Protein AF-A0A3S0L2V4-F1 (afdb_monomer)

Organism: NCBI:txid32062

Structure (mmCIF, N/CA/C/O backbone):
data_AF-A0A3S0L2V4-F1
#
_entry.id   AF-A0A3S0L2V4-F1
#
loop_
_atom_site.group_PDB
_atom_site.id
_atom_site.type_symbol
_atom_site.label_atom_id
_atom_site.label_alt_id
_atom_site.label_comp_id
_atom_site.label_asym_id
_atom_site.label_entity_id
_atom_site.label_seq_id
_atom_site.pdbx_PDB_ins_code
_atom_site.Cartn_x
_atom_site.Cartn_y
_atom_site.Cartn_z
_atom_site.occupancy
_atom_site.B_iso_or_equiv
_atom_site.auth_seq_id
_atom_site.auth_comp_id
_atom_site.auth_asym_id
_atom_site.auth_atom_id
_atom_site.pdbx_PDB_model_num
ATOM 1 N N . TYR A 1 1 ? 15.342 -11.847 12.005 1.00 44.38 1 TYR A N 1
ATOM 2 C CA . TYR A 1 1 ? 15.400 -11.769 10.532 1.00 44.38 1 TYR A CA 1
ATOM 3 C C . TYR A 1 1 ? 14.961 -10.367 10.141 1.00 44.38 1 TYR A C 1
ATOM 5 O O . TYR A 1 1 ? 13.773 -10.105 10.002 1.00 44.38 1 TYR A O 1
ATOM 13 N N . GLU A 1 2 ? 15.898 -9.422 10.095 1.00 45.19 2 GLU A N 1
ATOM 14 C CA . GLU A 1 2 ? 15.579 -8.022 9.795 1.00 45.19 2 GLU A CA 1
ATOM 15 C C . GLU A 1 2 ? 15.484 -7.833 8.282 1.00 45.19 2 GLU A C 1
ATOM 17 O O . GLU A 1 2 ? 16.426 -7.420 7.613 1.00 45.19 2 GLU A O 1
ATOM 22 N N . LEU A 1 3 ? 14.311 -8.169 7.738 1.00 44.75 3 LEU A N 1
ATOM 23 C CA . LEU A 1 3 ? 13.947 -7.961 6.330 1.00 44.75 3 LEU A CA 1
ATOM 24 C C . LEU A 1 3 ? 14.219 -6.524 5.849 1.00 44.75 3 LEU A C 1
ATOM 26 O O . LEU A 1 3 ? 14.513 -6.315 4.677 1.00 44.75 3 LEU A O 1
ATOM 30 N N . ASN A 1 4 ? 14.170 -5.562 6.769 1.00 44.50 4 ASN A N 1
ATOM 31 C CA . ASN A 1 4 ? 14.377 -4.136 6.536 1.00 44.50 4 ASN A CA 1
ATOM 32 C C . ASN A 1 4 ? 15.799 -3.814 6.041 1.00 44.50 4 ASN A C 1
ATOM 34 O O . ASN A 1 4 ? 15.969 -2.915 5.224 1.00 44.50 4 ASN A O 1
ATOM 38 N N . LEU A 1 5 ? 16.817 -4.558 6.495 1.00 48.12 5 LEU A N 1
ATOM 39 C CA . LEU A 1 5 ? 18.218 -4.329 6.109 1.00 48.12 5 LEU A CA 1
ATOM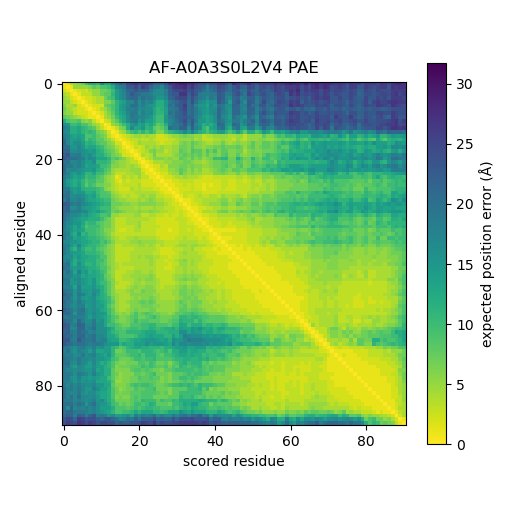 40 C C . LEU A 1 5 ? 18.498 -4.725 4.657 1.00 48.12 5 LEU A C 1
ATOM 42 O O . LEU A 1 5 ? 19.380 -4.165 4.017 1.00 48.12 5 LEU A O 1
ATOM 46 N N . ARG A 1 6 ? 17.715 -5.667 4.125 1.00 53.84 6 ARG A N 1
ATOM 47 C CA . ARG A 1 6 ? 17.845 -6.156 2.749 1.00 53.84 6 ARG A CA 1
ATOM 48 C C . ARG A 1 6 ? 16.989 -5.382 1.754 1.00 53.84 6 ARG A C 1
ATOM 50 O O . ARG A 1 6 ? 17.030 -5.674 0.568 1.00 53.84 6 ARG A O 1
ATOM 57 N N . TRP A 1 7 ? 16.215 -4.391 2.199 1.00 48.47 7 TRP A N 1
ATOM 58 C CA . TRP A 1 7 ? 15.371 -3.578 1.319 1.00 48.47 7 TRP A CA 1
ATOM 59 C C . TRP A 1 7 ? 16.092 -3.022 0.083 1.00 48.47 7 TRP A C 1
ATOM 61 O O . TRP A 1 7 ? 15.503 -3.118 -0.989 1.00 48.47 7 TRP A O 1
ATOM 71 N N . PRO A 1 8 ? 17.342 -2.524 0.153 1.00 51.03 8 PRO A N 1
ATOM 72 C CA . PRO A 1 8 ? 18.066 -2.060 -1.034 1.00 51.03 8 PRO A CA 1
ATOM 73 C C . PRO A 1 8 ? 18.300 -3.154 -2.089 1.00 51.03 8 PRO A C 1
ATOM 75 O O . PRO A 1 8 ? 18.271 -2.861 -3.280 1.00 51.03 8 PRO A 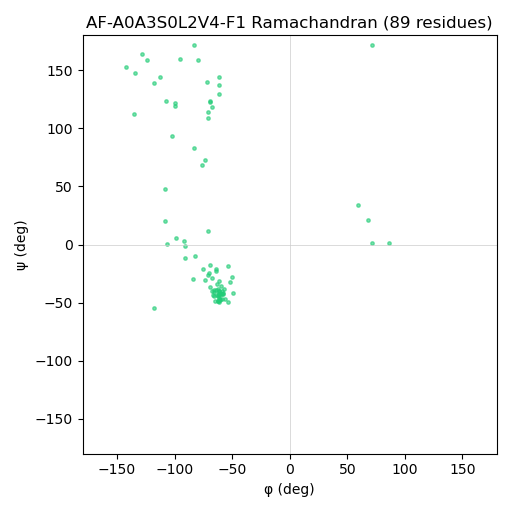O 1
ATOM 78 N N . GLU A 1 9 ? 18.459 -4.416 -1.672 1.00 55.06 9 GLU A N 1
ATOM 79 C CA . GLU A 1 9 ? 18.591 -5.580 -2.570 1.00 55.06 9 GLU A CA 1
ATOM 80 C C . GLU A 1 9 ? 17.283 -5.892 -3.317 1.00 55.06 9 GLU A C 1
ATOM 82 O O . GLU A 1 9 ? 17.290 -6.586 -4.331 1.00 55.06 9 GLU A O 1
ATOM 87 N N . PHE A 1 10 ? 16.158 -5.369 -2.823 1.00 53.72 10 PHE A N 1
ATOM 88 C CA . PHE A 1 10 ? 14.820 -5.521 -3.391 1.00 53.72 10 PHE A CA 1
ATOM 89 C C . PHE A 1 10 ? 14.288 -4.222 -4.028 1.00 53.72 10 PHE A C 1
ATOM 91 O O . PHE A 1 10 ? 13.077 -4.098 -4.189 1.00 53.72 10 PHE A O 1
ATOM 98 N N . GLU A 1 11 ? 15.163 -3.265 -4.377 1.00 58.62 11 GLU A N 1
ATOM 99 C CA . GLU A 1 11 ? 14.812 -1.924 -4.908 1.00 58.62 11 GLU A CA 1
ATOM 100 C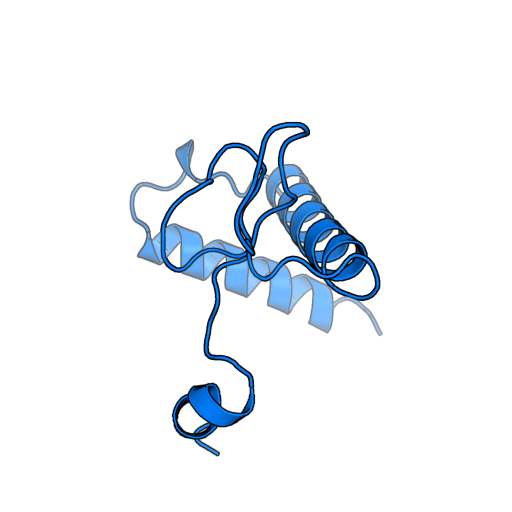 C . GLU A 1 11 ? 14.117 -0.980 -3.893 1.00 58.62 11 GLU A C 1
ATOM 102 O O . GLU A 1 11 ? 13.488 0.017 -4.256 1.00 58.62 11 GLU A O 1
ATOM 107 N N . GLY A 1 12 ? 14.278 -1.246 -2.595 1.00 48.12 12 GLY A N 1
ATOM 108 C CA . GLY A 1 12 ? 13.722 -0.453 -1.499 1.00 48.12 12 GLY A CA 1
ATOM 109 C C . GLY A 1 12 ? 12.199 -0.591 -1.354 1.00 48.12 12 GLY A C 1
ATOM 110 O O . GLY A 1 12 ? 11.527 -1.185 -2.195 1.00 48.12 12 GLY A O 1
ATOM 111 N N . PRO A 1 13 ? 11.597 -0.041 -0.286 1.00 51.66 13 PRO A N 1
ATOM 112 C CA . PRO A 1 13 ? 10.147 0.040 -0.149 1.00 51.66 13 PRO A CA 1
ATOM 113 C C . PRO A 1 13 ? 9.620 1.124 -1.100 1.00 51.66 13 PRO A C 1
ATOM 115 O O . PRO A 1 13 ? 9.263 2.222 -0.676 1.00 51.66 13 PRO A O 1
ATOM 118 N N . THR A 1 14 ? 9.601 0.865 -2.404 1.00 63.66 14 THR A N 1
ATOM 119 C CA . THR A 1 14 ? 8.972 1.794 -3.339 1.00 63.66 14 THR A CA 1
ATOM 120 C C . THR A 1 14 ? 7.466 1.719 -3.128 1.00 63.66 14 THR A C 1
ATOM 122 O O . THR A 1 14 ? 6.834 0.676 -3.312 1.00 63.66 14 THR A O 1
ATOM 125 N N . ILE A 1 15 ? 6.878 2.818 -2.658 1.00 72.62 15 ILE A N 1
ATOM 126 C CA . ILE A 1 15 ? 5.452 2.853 -2.346 1.00 72.62 15 ILE A CA 1
ATOM 127 C C . ILE A 1 15 ? 4.697 2.722 -3.668 1.00 72.62 15 ILE A C 1
ATOM 129 O O . ILE A 1 15 ? 4.844 3.556 -4.562 1.00 72.62 15 ILE A O 1
ATOM 133 N N . ILE A 1 16 ? 3.902 1.659 -3.813 1.00 76.25 16 ILE A N 1
ATOM 134 C CA . ILE A 1 16 ? 3.075 1.475 -5.007 1.00 76.25 16 ILE A CA 1
ATOM 135 C C . ILE A 1 16 ? 1.948 2.504 -4.955 1.00 76.25 16 ILE A C 1
ATOM 137 O O . ILE A 1 16 ? 1.035 2.415 -4.135 1.00 76.25 16 ILE A O 1
ATOM 141 N N . GLY A 1 17 ? 2.047 3.493 -5.833 1.00 73.25 17 GLY A N 1
ATOM 142 C CA . GLY A 1 17 ? 1.084 4.561 -6.009 1.00 73.25 17 GLY A CA 1
ATOM 143 C C . GLY A 1 17 ? 0.087 4.273 -7.129 1.00 73.25 17 GLY A C 1
ATOM 144 O O . GLY A 1 17 ? 0.307 3.479 -8.047 1.00 73.25 17 GLY A O 1
ATOM 145 N N . ASP A 1 18 ? -1.033 4.980 -7.065 1.00 72.56 18 ASP A N 1
ATOM 146 C CA . ASP A 1 18 ? -1.944 5.152 -8.193 1.00 72.56 18 ASP A CA 1
ATOM 147 C C . ASP A 1 18 ? -1.468 6.303 -9.119 1.00 72.56 18 ASP A C 1
ATOM 149 O O . ASP A 1 18 ? -0.560 7.056 -8.778 1.00 72.56 18 ASP A O 1
ATOM 153 N N . LYS A 1 19 ? -2.094 6.480 -10.292 1.00 68.44 19 LYS A N 1
ATOM 154 C CA . LYS A 1 19 ? -1.917 7.619 -11.208 1.00 68.44 19 LYS A CA 1
ATOM 155 C C . LYS A 1 19 ? -2.125 8.991 -10.540 1.00 68.44 19 LYS A C 1
ATOM 157 O O . LYS A 1 19 ? -1.701 9.998 -11.115 1.00 68.44 19 LYS A O 1
ATOM 162 N N . GLY A 1 20 ? -2.790 9.054 -9.382 1.00 70.25 20 GLY A N 1
ATOM 163 C CA . GLY A 1 20 ? -2.871 10.253 -8.540 1.00 70.25 20 GLY A CA 1
ATOM 164 C C . GLY A 1 20 ? -1.600 10.565 -7.735 1.00 70.25 20 GLY A C 1
ATOM 165 O O . GLY A 1 20 ? -1.385 11.717 -7.377 1.00 70.25 20 GLY A O 1
ATOM 166 N N . TYR A 1 21 ? -0.726 9.581 -7.507 1.00 69.25 21 TYR A N 1
ATOM 167 C CA . TYR A 1 21 ? 0.477 9.683 -6.669 1.00 69.25 21 TYR A CA 1
ATOM 168 C C . TYR A 1 21 ? 1.762 9.683 -7.512 1.00 69.25 21 TYR A C 1
ATOM 170 O O . TYR A 1 21 ? 2.710 8.951 -7.238 1.00 69.25 21 TYR A O 1
ATOM 178 N N . CYS A 1 22 ? 1.790 10.499 -8.571 1.00 72.44 22 CYS A N 1
ATOM 179 C CA . CYS A 1 22 ? 2.962 10.659 -9.437 1.00 72.44 22 CYS A CA 1
ATOM 180 C C . CYS A 1 22 ? 4.051 11.524 -8.771 1.00 72.44 22 CYS A C 1
ATOM 182 O O . CYS A 1 22 ? 4.283 12.654 -9.199 1.00 72.44 22 CYS A O 1
ATOM 184 N N . CYS A 1 23 ? 4.698 11.026 -7.717 1.00 68.94 23 CYS A N 1
ATOM 185 C CA . CYS A 1 23 ? 5.755 11.729 -6.985 1.00 68.94 23 CYS A CA 1
ATOM 186 C C . CYS A 1 23 ? 7.028 10.880 -6.828 1.00 68.94 23 CYS A C 1
ATOM 188 O O . CYS A 1 23 ? 7.031 9.671 -7.057 1.00 68.94 23 CYS A O 1
ATOM 190 N N . LEU A 1 24 ? 8.139 11.539 -6.482 1.00 68.44 24 LEU A N 1
ATOM 191 C CA . LEU A 1 24 ? 9.426 10.877 -6.254 1.00 68.44 24 LEU A CA 1
ATOM 192 C C . LEU A 1 24 ? 9.320 9.869 -5.099 1.00 68.44 24 LEU A C 1
ATOM 194 O O . LEU A 1 24 ? 8.703 10.158 -4.075 1.00 68.44 24 LEU A O 1
ATOM 198 N N . GLY A 1 25 ? 9.926 8.691 -5.273 1.00 72.38 25 GLY A N 1
ATOM 199 C CA . GLY A 1 25 ? 9.883 7.593 -4.295 1.00 72.38 25 GLY A CA 1
ATOM 200 C C . GLY A 1 25 ? 8.672 6.656 -4.416 1.00 72.38 25 GLY A C 1
ATOM 201 O O . GLY A 1 25 ? 8.558 5.714 -3.633 1.00 72.38 25 GLY A O 1
ATOM 202 N N . TYR A 1 26 ? 7.789 6.882 -5.396 1.00 76.44 26 TYR A N 1
ATOM 203 C CA . TYR A 1 26 ? 6.626 6.035 -5.669 1.00 76.44 26 TYR A CA 1
ATOM 204 C C . TYR A 1 26 ? 6.765 5.307 -7.004 1.00 76.44 26 TYR A C 1
ATOM 206 O O . TYR A 1 26 ? 7.243 5.880 -7.982 1.00 76.44 26 TYR A O 1
ATOM 214 N N . VAL A 1 27 ? 6.264 4.070 -7.056 1.00 84.25 27 VAL A N 1
ATOM 215 C CA . VAL A 1 27 ? 6.075 3.318 -8.304 1.00 84.25 27 VAL A CA 1
ATOM 216 C C . VAL A 1 27 ? 4.621 3.407 -8.718 1.00 84.25 27 VAL A C 1
ATOM 218 O O . VAL A 1 27 ? 3.739 2.945 -7.999 1.00 84.25 27 VAL A O 1
ATOM 221 N N . TYR A 1 28 ? 4.357 3.977 -9.886 1.00 84.50 28 TYR A N 1
ATOM 222 C CA . TYR A 1 28 ? 2.993 4.218 -10.354 1.00 84.50 28 TYR A CA 1
ATOM 223 C C . TYR A 1 28 ? 2.864 3.991 -11.862 1.00 84.50 28 TYR A C 1
ATOM 225 O O . TYR A 1 28 ? 3.842 4.169 -12.596 1.00 84.50 28 TYR A O 1
ATOM 233 N N . PRO A 1 29 ? 1.664 3.627 -12.354 1.00 87.31 29 PRO A N 1
ATOM 234 C CA . PRO A 1 29 ? 1.463 3.401 -13.776 1.00 87.31 29 PRO A CA 1
ATOM 235 C C . PRO A 1 29 ? 1.754 4.689 -14.553 1.00 87.31 29 PRO A C 1
ATOM 237 O O . PRO A 1 29 ? 1.193 5.737 -14.202 1.00 87.31 29 PRO A O 1
ATOM 240 N N . PRO A 1 30 ? 2.586 4.640 -15.606 1.00 86.31 30 PRO A N 1
ATOM 241 C CA . PRO A 1 30 ? 2.920 5.828 -16.375 1.00 86.31 30 PRO A CA 1
ATOM 242 C C . PRO A 1 30 ? 1.662 6.421 -17.024 1.00 86.31 30 PRO A C 1
ATOM 244 O O . PRO A 1 30 ? 0.739 5.714 -17.445 1.00 86.31 30 PRO A O 1
ATOM 247 N N . LYS A 1 31 ? 1.608 7.754 -17.103 1.00 84.94 31 LYS A N 1
ATOM 248 C CA . LYS A 1 31 ? 0.618 8.459 -17.926 1.00 84.94 31 LYS A CA 1
ATOM 249 C C . LYS A 1 31 ? 1.097 8.422 -19.378 1.00 84.94 31 LYS A C 1
ATOM 251 O O . LYS A 1 31 ? 2.288 8.293 -19.634 1.00 84.94 31 LYS A O 1
ATOM 256 N N . LYS A 1 32 ? 0.185 8.607 -20.341 1.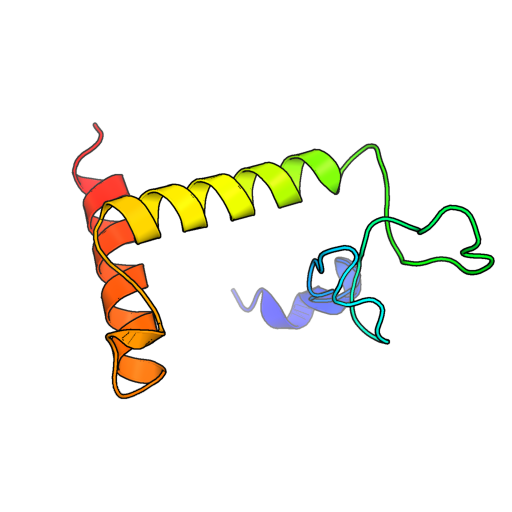00 84.44 32 LYS A N 1
ATOM 257 C CA . LYS A 1 32 ? 0.511 8.585 -21.784 1.00 84.44 32 LYS A CA 1
ATOM 258 C C . LYS A 1 32 ? 1.679 9.514 -22.160 1.00 84.44 32 LYS A C 1
ATOM 260 O O . LYS A 1 32 ? 2.439 9.203 -23.065 1.00 84.44 32 LYS A O 1
ATOM 265 N N . ASN A 1 33 ? 1.823 10.630 -21.446 1.00 84.44 33 ASN A N 1
ATOM 266 C CA . ASN A 1 33 ? 2.848 11.643 -21.704 1.00 84.44 33 ASN A CA 1
ATOM 267 C C . ASN A 1 33 ? 4.074 11.524 -20.779 1.00 84.44 33 ASN A C 1
ATOM 269 O O . ASN A 1 33 ? 4.925 12.412 -20.790 1.00 84.44 33 ASN A O 1
ATOM 273 N N . THR A 1 34 ? 4.161 10.487 -19.941 1.00 82.12 34 THR A N 1
ATOM 274 C CA . THR A 1 34 ? 5.306 10.282 -19.047 1.00 82.12 34 THR A CA 1
ATOM 275 C C . THR A 1 34 ? 6.538 9.911 -19.873 1.00 82.12 34 THR A C 1
ATOM 277 O O . THR A 1 34 ? 6.509 8.946 -20.628 1.00 82.12 34 THR A O 1
ATOM 280 N N . ARG A 1 35 ? 7.617 10.694 -19.739 1.00 83.00 35 ARG A N 1
ATOM 281 C CA . ARG A 1 35 ? 8.868 10.535 -20.511 1.00 83.00 35 ARG A CA 1
ATOM 282 C C . ARG A 1 35 ? 10.041 9.969 -19.703 1.00 83.00 35 ARG A C 1
ATOM 284 O O . ARG A 1 35 ? 11.133 9.841 -20.239 1.00 83.00 35 ARG A O 1
ATOM 291 N N . TYR A 1 36 ? 9.832 9.677 -18.425 1.00 81.62 36 TYR A N 1
ATOM 292 C CA . TYR A 1 36 ? 10.850 9.187 -17.494 1.00 81.62 36 TYR A CA 1
ATOM 293 C C . TYR A 1 36 ? 10.408 7.854 -16.875 1.00 81.62 36 TYR A C 1
ATOM 295 O O . TYR A 1 36 ? 9.213 7.548 -16.871 1.00 81.62 36 TYR A O 1
ATOM 303 N N . ASP A 1 37 ? 11.353 7.061 -16.359 1.00 82.25 37 ASP A N 1
ATOM 304 C CA . ASP A 1 37 ? 11.024 5.790 -15.700 1.00 82.25 37 ASP A CA 1
ATOM 305 C C . ASP A 1 37 ? 10.302 6.057 -14.372 1.00 82.25 37 ASP A C 1
ATOM 307 O O . ASP A 1 37 ? 10.808 6.765 -13.501 1.00 82.25 37 ASP A O 1
ATOM 311 N N . THR A 1 38 ? 9.105 5.493 -14.220 1.00 82.19 38 THR A N 1
ATOM 312 C CA . THR A 1 38 ? 8.317 5.551 -12.979 1.00 82.19 38 THR A CA 1
ATOM 313 C C . THR A 1 38 ? 8.585 4.354 -12.069 1.00 82.19 38 THR A C 1
ATOM 315 O O . THR A 1 38 ? 7.891 4.175 -11.072 1.00 82.19 38 THR A O 1
ATOM 318 N N . GLY A 1 39 ? 9.512 3.468 -12.447 1.00 82.56 39 GLY A N 1
ATOM 319 C CA . GLY A 1 39 ? 9.739 2.175 -11.801 1.00 82.56 39 GLY A CA 1
ATOM 320 C C . GLY A 1 39 ? 8.621 1.160 -12.064 1.00 82.56 39 GLY A C 1
ATOM 321 O O . GLY A 1 39 ? 8.679 0.024 -11.595 1.00 82.56 39 GLY A O 1
ATOM 322 N N . TRP A 1 40 ? 7.595 1.525 -12.841 1.00 84.75 40 TRP A N 1
ATOM 323 C CA . TRP A 1 40 ? 6.499 0.622 -1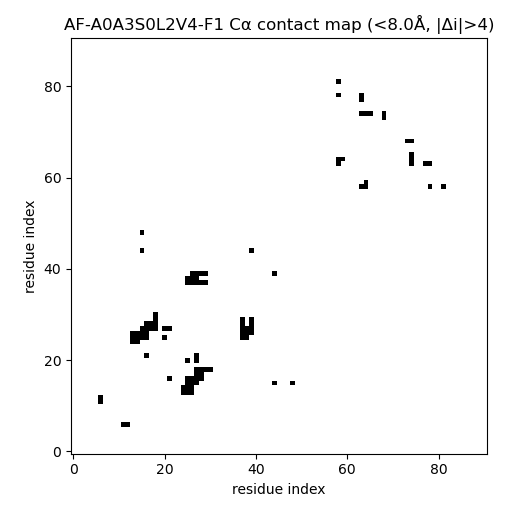3.167 1.00 84.75 40 TRP A CA 1
ATOM 324 C C . TRP A 1 40 ? 6.956 -0.467 -14.132 1.00 84.75 40 TRP A C 1
ATOM 326 O O . TRP A 1 40 ? 7.711 -0.244 -15.077 1.00 84.75 40 TRP A O 1
ATOM 336 N N . ARG A 1 41 ? 6.477 -1.680 -13.879 1.00 88.56 41 ARG A N 1
ATOM 337 C CA . ARG A 1 41 ? 6.755 -2.882 -14.674 1.00 88.56 41 ARG A CA 1
ATOM 338 C C . ARG A 1 41 ? 5.441 -3.618 -14.865 1.00 88.56 41 ARG A C 1
ATOM 340 O O . ARG A 1 41 ? 4.903 -4.144 -13.885 1.00 88.56 41 ARG A O 1
ATOM 347 N N . ASP A 1 42 ? 4.948 -3.667 -16.097 1.00 85.81 42 ASP A N 1
ATOM 348 C CA . ASP A 1 42 ? 3.630 -4.231 -16.422 1.00 85.81 42 ASP A CA 1
ATOM 349 C C . ASP A 1 42 ? 3.515 -5.731 -16.124 1.00 85.81 42 ASP A C 1
ATOM 351 O O . ASP A 1 42 ? 2.430 -6.233 -15.840 1.00 85.81 42 ASP A O 1
ATOM 355 N N . SER A 1 43 ? 4.639 -6.447 -16.079 1.00 83.94 43 SER A N 1
ATOM 356 C CA . SER A 1 43 ? 4.677 -7.861 -15.693 1.00 83.94 43 SER A CA 1
ATOM 357 C C . SER A 1 43 ? 4.326 -8.107 -14.218 1.00 83.94 43 SER A C 1
ATOM 359 O O . SER A 1 43 ? 3.801 -9.170 -13.875 1.00 83.94 43 SER A O 1
ATOM 361 N N . ARG A 1 44 ? 4.608 -7.137 -13.336 1.00 82.94 44 ARG A N 1
ATOM 362 C CA . ARG A 1 44 ? 4.593 -7.311 -11.873 1.00 82.94 44 ARG A CA 1
ATOM 363 C C . ARG A 1 44 ? 3.566 -6.417 -11.181 1.00 82.94 44 ARG A C 1
ATOM 365 O O . ARG A 1 44 ? 2.720 -6.899 -10.427 1.00 82.94 44 ARG A O 1
ATOM 372 N N . HIS A 1 45 ? 3.636 -5.115 -11.429 1.00 85.44 45 HIS A N 1
ATOM 373 C CA . HIS A 1 45 ? 2.956 -4.101 -10.626 1.00 85.44 45 HIS A CA 1
ATOM 374 C C . HIS A 1 45 ? 1.425 -4.094 -10.751 1.00 85.44 45 HIS A C 1
ATOM 376 O O . HIS A 1 45 ? 0.774 -3.938 -9.716 1.00 85.44 45 HIS A O 1
ATOM 382 N N . PRO A 1 46 ? 0.807 -4.356 -11.925 1.00 86.06 46 PRO A N 1
ATOM 383 C CA . PRO A 1 46 ? -0.651 -4.455 -12.021 1.00 86.06 46 PRO A CA 1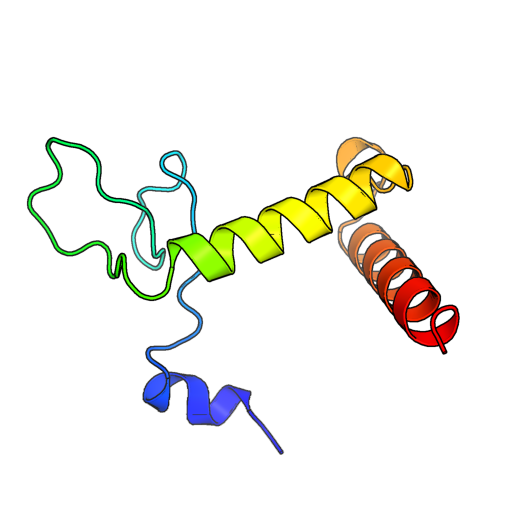
ATOM 384 C C . PRO A 1 46 ? -1.243 -5.532 -11.100 1.00 86.06 46 PRO A C 1
ATOM 386 O O . PRO A 1 46 ? -2.246 -5.296 -10.426 1.00 86.06 46 PRO A O 1
ATOM 389 N N . LYS A 1 47 ? -0.591 -6.701 -11.015 1.00 83.56 47 LYS A N 1
ATOM 390 C CA . LYS A 1 47 ? -1.043 -7.819 -10.171 1.00 83.56 47 LYS A CA 1
ATOM 391 C C . LYS A 1 47 ? -0.961 -7.464 -8.688 1.00 83.56 47 LYS A C 1
ATOM 393 O O . LYS A 1 47 ? -1.899 -7.730 -7.940 1.00 83.56 47 LYS A O 1
ATOM 398 N N . ILE A 1 48 ? 0.144 -6.850 -8.265 1.00 83.56 48 ILE A N 1
ATOM 399 C CA . ILE A 1 48 ? 0.337 -6.433 -6.870 1.00 83.56 48 ILE A CA 1
ATOM 400 C C . ILE A 1 48 ? -0.672 -5.346 -6.498 1.00 83.56 48 ILE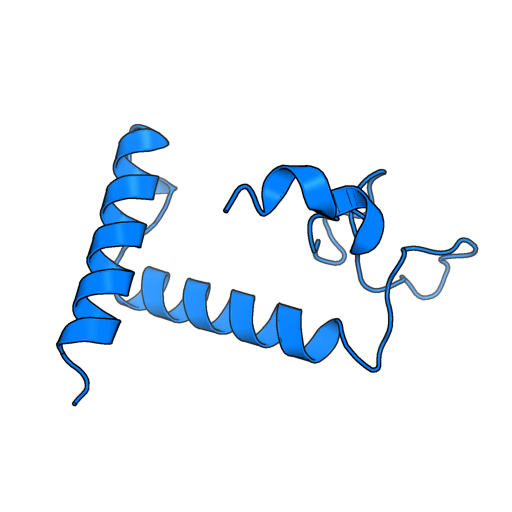 A C 1
ATOM 402 O O . ILE A 1 48 ? -1.370 -5.487 -5.495 1.00 83.56 48 ILE A O 1
ATOM 406 N N . ARG A 1 49 ? -0.811 -4.311 -7.336 1.00 83.56 49 ARG A N 1
ATOM 407 C CA . ARG A 1 49 ? -1.788 -3.234 -7.143 1.00 83.56 49 ARG A CA 1
ATOM 408 C C . ARG A 1 49 ? -3.193 -3.795 -6.958 1.00 83.56 49 ARG A C 1
ATOM 410 O O . ARG A 1 49 ? -3.857 -3.449 -5.986 1.00 83.56 49 ARG A O 1
ATOM 417 N N . LYS A 1 50 ? -3.625 -4.705 -7.837 1.00 85.38 50 LYS A N 1
ATOM 418 C CA . LYS A 1 50 ? -4.966 -5.283 -7.740 1.00 85.38 50 LYS A CA 1
ATOM 419 C C . LYS A 1 50 ? -5.172 -6.053 -6.435 1.00 85.38 50 LYS A C 1
ATOM 421 O O . LYS A 1 50 ? -6.225 -5.921 -5.826 1.00 85.38 50 LYS A O 1
ATOM 426 N N . ARG A 1 51 ? -4.170 -6.810 -5.968 1.00 83.44 51 ARG A N 1
ATOM 427 C CA . ARG A 1 51 ? -4.238 -7.503 -4.666 1.00 83.44 51 ARG A CA 1
ATOM 428 C C . ARG A 1 51 ? -4.392 -6.516 -3.509 1.00 83.44 51 ARG A C 1
ATOM 430 O O . ARG A 1 51 ? -5.219 -6.752 -2.636 1.00 83.44 51 ARG A O 1
ATOM 437 N N . ILE A 1 52 ? -3.639 -5.415 -3.526 1.00 83.75 52 ILE A N 1
ATOM 438 C CA . ILE A 1 52 ? -3.740 -4.352 -2.517 1.00 83.75 52 ILE A CA 1
ATOM 439 C C . ILE A 1 52 ? -5.145 -3.727 -2.534 1.00 83.75 52 ILE A C 1
ATOM 441 O O . ILE A 1 52 ? -5.789 -3.646 -1.490 1.00 83.75 52 ILE A O 1
ATOM 445 N N . GLU A 1 53 ? -5.657 -3.350 -3.709 1.00 85.88 53 GLU A N 1
ATOM 446 C CA . GLU A 1 53 ? -7.011 -2.795 -3.875 1.00 85.88 53 GLU A CA 1
ATOM 447 C C . GLU A 1 53 ? -8.103 -3.755 -3.380 1.00 85.88 53 GLU A C 1
ATOM 449 O O . GLU A 1 53 ? -9.059 -3.323 -2.733 1.00 85.88 53 GLU A O 1
ATOM 454 N N . THR A 1 54 ? -7.958 -5.058 -3.635 1.00 87.56 54 THR A N 1
ATOM 455 C CA . THR A 1 54 ? -8.890 -6.079 -3.139 1.00 87.56 54 THR A CA 1
ATOM 456 C C . THR A 1 54 ? -8.894 -6.145 -1.612 1.00 87.56 54 THR A C 1
ATOM 458 O O . THR A 1 54 ? -9.965 -6.184 -1.013 1.00 87.56 54 THR A O 1
ATOM 461 N N . VAL A 1 55 ? -7.723 -6.108 -0.964 1.00 86.06 55 VAL A N 1
ATOM 462 C CA . VAL A 1 55 ? -7.638 -6.093 0.509 1.00 86.06 55 VAL A CA 1
ATOM 463 C C . VAL A 1 55 ? -8.301 -4.838 1.076 1.00 86.06 55 VAL A C 1
ATOM 465 O O . VAL A 1 55 ? -9.091 -4.938 2.012 1.00 86.06 55 VAL A O 1
ATOM 468 N N . PHE A 1 56 ? -8.046 -3.663 0.493 1.00 84.94 56 PHE A N 1
ATOM 469 C CA . PHE A 1 56 ? -8.720 -2.432 0.914 1.00 84.94 56 PHE A CA 1
ATOM 470 C C . PHE A 1 56 ? -10.237 -2.503 0.727 1.00 84.94 56 PHE A C 1
ATOM 472 O O . PHE A 1 56 ? -10.968 -2.070 1.614 1.00 84.94 56 PHE A O 1
ATOM 479 N N . SER A 1 57 ? -10.713 -3.085 -0.376 1.00 86.88 57 SER A N 1
ATOM 480 C CA . SER A 1 57 ? -12.148 -3.278 -0.619 1.00 86.88 57 SER A CA 1
ATOM 481 C C . SER A 1 57 ? -12.776 -4.150 0.474 1.00 86.88 57 SER A C 1
ATOM 483 O O . SER A 1 57 ? -13.762 -3.742 1.081 1.00 86.88 57 SER A O 1
ATOM 485 N N . ALA A 1 58 ? -12.136 -5.271 0.824 1.00 87.38 58 ALA A N 1
ATOM 486 C CA . ALA A 1 58 ? -12.588 -6.151 1.904 1.00 87.38 58 ALA A CA 1
ATOM 487 C C . ALA A 1 58 ? -12.597 -5.455 3.281 1.00 87.38 58 ALA A C 1
ATOM 489 O O . ALA A 1 58 ? -13.517 -5.641 4.076 1.00 87.38 58 ALA A O 1
ATOM 490 N N . LEU A 1 59 ? -11.601 -4.610 3.574 1.00 89.00 59 LEU A N 1
ATOM 491 C CA . LEU A 1 59 ? -11.569 -3.821 4.813 1.00 89.00 59 LEU A CA 1
ATOM 492 C C . LEU A 1 59 ? -12.703 -2.785 4.866 1.00 89.00 59 LEU A C 1
ATOM 494 O O . LEU A 1 59 ? -13.308 -2.578 5.920 1.00 89.00 59 LEU A O 1
ATOM 498 N N . VAL A 1 60 ? -13.011 -2.142 3.737 1.00 88.25 60 VAL A N 1
ATOM 499 C CA . VAL A 1 60 ? -14.119 -1.182 3.636 1.00 88.25 60 VAL A CA 1
ATOM 500 C C . VAL A 1 60 ? -15.473 -1.877 3.790 1.00 88.25 60 VAL A C 1
ATOM 502 O O . VAL A 1 60 ? -16.344 -1.333 4.476 1.00 88.25 60 VAL A O 1
ATOM 505 N N . GLU A 1 61 ? -15.647 -3.065 3.205 1.00 88.06 61 GLU A N 1
ATOM 506 C CA . GLU A 1 61 ? -16.830 -3.920 3.394 1.00 88.06 61 GLU A CA 1
ATOM 507 C C . GLU A 1 61 ? -17.020 -4.287 4.872 1.00 88.06 61 GLU A C 1
ATOM 509 O O . GLU A 1 61 ? -18.119 -4.137 5.406 1.00 88.06 61 GLU A O 1
ATOM 514 N N . ALA A 1 62 ? -15.929 -4.617 5.572 1.00 86.25 62 ALA A N 1
ATOM 515 C CA . ALA A 1 62 ? -15.899 -4.856 7.018 1.00 86.25 62 ALA A CA 1
ATOM 516 C C . ALA A 1 62 ? -16.074 -3.585 7.885 1.00 86.25 62 ALA A C 1
ATOM 518 O O . ALA A 1 62 ? -15.844 -3.619 9.094 1.00 86.25 62 ALA A O 1
ATOM 519 N N . GLN A 1 63 ? -16.468 -2.450 7.292 1.00 86.06 63 GLN A N 1
ATOM 520 C CA . GLN A 1 63 ? -16.680 -1.167 7.975 1.00 86.06 63 GLN A CA 1
ATOM 521 C C . GLN A 1 63 ? -15.426 -0.634 8.698 1.00 86.06 63 GLN A C 1
ATOM 523 O O . GLN A 1 63 ? -15.509 0.014 9.746 1.00 86.06 63 GLN A O 1
ATOM 528 N N . ILE A 1 64 ? -14.238 -0.881 8.140 1.00 85.88 64 ILE A N 1
ATOM 529 C CA . ILE A 1 64 ? -12.974 -0.305 8.614 1.00 85.88 64 ILE A CA 1
ATOM 530 C C . ILE A 1 64 ? -12.592 0.831 7.669 1.00 85.88 64 ILE A C 1
ATOM 532 O O . ILE A 1 64 ? -11.968 0.629 6.630 1.00 85.88 64 ILE A O 1
ATOM 536 N N . ARG A 1 65 ? -12.997 2.053 8.028 1.00 84.00 65 ARG A N 1
ATOM 537 C CA . ARG A 1 65 ? -12.735 3.268 7.243 1.00 84.00 65 ARG A CA 1
ATOM 538 C C . ARG A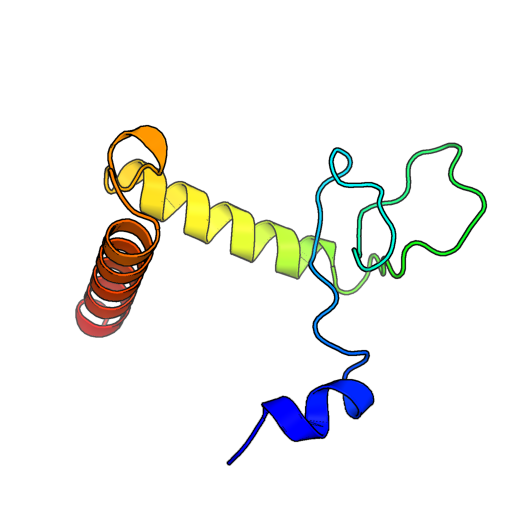 1 65 ? -11.879 4.245 8.038 1.00 84.00 65 ARG A C 1
ATOM 540 O O . ARG A 1 65 ? -12.138 4.471 9.218 1.00 84.00 65 ARG A O 1
ATOM 547 N N . SER A 1 66 ? -10.916 4.880 7.372 1.00 78.25 66 SER A N 1
ATOM 548 C CA . SER A 1 66 ? -10.033 5.879 7.992 1.00 78.25 66 SER A CA 1
ATOM 549 C C . SER A 1 66 ? -10.806 7.046 8.614 1.00 78.25 66 SER A C 1
ATOM 551 O O . SER A 1 66 ? -10.478 7.475 9.715 1.00 78.25 66 SER A O 1
ATOM 553 N N . ALA A 1 67 ? -11.885 7.497 7.966 1.00 78.75 67 ALA A N 1
ATOM 554 C CA . ALA A 1 67 ? -12.743 8.581 8.452 1.00 78.75 67 ALA A CA 1
ATOM 555 C C . ALA A 1 67 ? -13.477 8.268 9.773 1.00 78.75 67 ALA A C 1
ATOM 557 O O . ALA A 1 67 ? -13.904 9.183 10.467 1.00 78.75 67 ALA A O 1
ATOM 558 N N . GLN A 1 68 ? -13.633 6.989 10.134 1.00 77.44 68 GLN A N 1
ATOM 559 C CA . GLN A 1 68 ? -14.316 6.571 11.366 1.00 77.44 68 GLN A CA 1
ATOM 560 C C . GLN A 1 68 ? -13.355 6.420 12.555 1.00 77.44 68 GLN A C 1
ATOM 562 O O . GLN A 1 68 ? -13.789 6.252 13.694 1.00 77.44 68 GLN A O 1
ATOM 567 N N . THR A 1 69 ? -12.045 6.441 12.309 1.00 79.38 69 THR A N 1
ATOM 568 C CA . THR A 1 69 ? -11.013 6.225 13.328 1.00 79.38 69 THR A CA 1
ATOM 569 C C . THR A 1 69 ? -10.309 7.529 13.662 1.00 79.38 69 THR A C 1
ATOM 571 O O . THR A 1 69 ? -9.730 8.163 12.787 1.00 79.38 69 THR A O 1
ATOM 574 N N . LYS A 1 70 ? -10.314 7.914 14.943 1.00 82.25 70 LYS A N 1
ATOM 575 C CA . LYS A 1 70 ? -9.744 9.192 15.402 1.00 82.25 70 LYS A CA 1
ATOM 576 C C . LYS A 1 70 ? -8.216 9.250 15.331 1.00 82.25 70 LYS A C 1
ATOM 578 O O . LYS A 1 70 ? -7.654 10.336 15.273 1.00 82.25 70 LYS A O 1
ATOM 583 N N . THR A 1 71 ? -7.536 8.101 15.367 1.00 88.00 71 THR A N 1
ATOM 584 C CA . THR A 1 71 ? -6.068 8.039 15.362 1.00 88.00 71 THR A CA 1
ATOM 585 C C . THR A 1 71 ? -5.553 6.989 14.389 1.00 88.00 71 THR A C 1
ATOM 587 O O . THR A 1 71 ? -6.147 5.918 14.231 1.00 88.00 71 THR A O 1
ATOM 590 N N . LEU A 1 72 ? -4.385 7.252 13.797 1.00 83.81 72 LEU A N 1
ATOM 591 C CA . LEU A 1 72 ? -3.713 6.299 12.914 1.00 83.81 72 LEU A CA 1
ATOM 592 C C . LEU A 1 72 ? -3.388 4.976 13.630 1.00 83.81 72 LEU A C 1
ATOM 594 O O . LEU A 1 72 ? -3.483 3.913 13.023 1.00 83.81 72 LEU A O 1
ATOM 598 N N . GLY A 1 73 ? -3.046 5.028 14.922 1.00 87.31 73 GLY A N 1
ATOM 599 C CA . GLY A 1 73 ? -2.803 3.831 15.734 1.00 87.31 73 GLY A C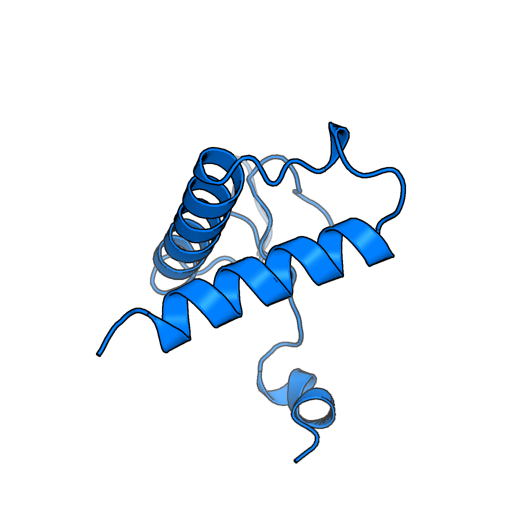A 1
ATOM 600 C C . GLY A 1 73 ? -4.040 2.937 15.846 1.00 87.31 73 GLY A C 1
ATOM 601 O O . GLY A 1 73 ? -3.952 1.735 15.605 1.00 87.31 73 GLY A O 1
ATOM 602 N N . SER A 1 74 ? -5.209 3.528 16.120 1.00 86.19 74 SER A N 1
ATOM 603 C CA . SER A 1 74 ? -6.472 2.779 16.200 1.00 86.19 74 SER A CA 1
ATOM 604 C C . SER A 1 74 ? -6.865 2.147 14.862 1.00 86.19 74 SER A C 1
ATOM 606 O O . SER A 1 74 ? -7.305 0.999 14.827 1.00 86.19 74 SER A O 1
ATOM 608 N N . LEU A 1 75 ? -6.644 2.859 13.751 1.00 87.25 75 LEU A N 1
ATOM 609 C CA . LEU A 1 75 ? -6.879 2.331 12.410 1.00 87.25 75 LEU A CA 1
ATOM 610 C C . LEU A 1 75 ? -5.979 1.130 12.120 1.00 87.25 75 LEU A C 1
ATOM 612 O O . LEU A 1 75 ? -6.473 0.088 11.697 1.00 87.25 75 LEU A O 1
ATOM 616 N N . LYS A 1 76 ? -4.674 1.257 12.396 1.00 87.31 76 LYS A N 1
ATOM 617 C CA . LYS A 1 76 ? -3.705 0.167 12.224 1.00 87.31 76 LYS A CA 1
ATOM 618 C C . LYS A 1 76 ? -4.123 -1.072 13.013 1.00 87.31 76 LYS A C 1
ATOM 620 O O . LYS A 1 76 ? -4.154 -2.157 12.442 1.00 87.31 76 LYS A O 1
ATOM 625 N N . LEU A 1 77 ? -4.507 -0.911 14.281 1.00 89.31 77 LEU A N 1
ATOM 626 C CA . LEU A 1 77 ? -4.961 -2.026 15.113 1.00 89.31 77 LEU A CA 1
ATOM 627 C C . LEU A 1 77 ? -6.207 -2.710 14.529 1.00 89.31 77 LEU A C 1
ATOM 629 O O . LEU A 1 77 ? -6.221 -3.930 14.400 1.00 89.31 77 LEU A O 1
ATOM 633 N N . ARG A 1 78 ? -7.232 -1.943 14.123 1.00 89.19 78 ARG A N 1
ATOM 634 C CA . ARG A 1 78 ? -8.458 -2.503 13.521 1.00 89.19 78 ARG A CA 1
ATOM 635 C C . ARG A 1 78 ? -8.165 -3.290 12.245 1.00 89.19 78 ARG A C 1
ATOM 637 O O . ARG A 1 78 ? -8.708 -4.376 12.071 1.00 89.19 78 ARG A O 1
ATOM 644 N N . VAL A 1 79 ? -7.292 -2.768 11.383 1.00 89.38 79 VAL A N 1
ATOM 645 C CA . VAL A 1 79 ? -6.861 -3.463 10.162 1.00 89.38 79 VAL A CA 1
ATOM 646 C C . VAL A 1 79 ? -6.148 -4.771 10.503 1.00 89.38 79 VAL A C 1
ATOM 648 O O . VAL A 1 79 ? -6.499 -5.809 9.952 1.00 89.38 79 VAL A O 1
ATOM 651 N N . VAL A 1 80 ? -5.187 -4.742 11.432 1.00 89.44 80 VAL A N 1
ATOM 652 C CA . VAL A 1 80 ? -4.442 -5.942 11.850 1.00 89.44 80 VAL A CA 1
ATOM 653 C C . VAL A 1 80 ? -5.386 -7.010 12.398 1.00 89.44 80 VAL A C 1
ATOM 655 O O . VAL A 1 80 ? -5.301 -8.160 11.978 1.00 89.44 80 VAL A O 1
ATOM 658 N N . LEU A 1 81 ? -6.318 -6.636 13.278 1.00 89.75 81 LEU A N 1
ATOM 659 C CA . LEU A 1 81 ? -7.292 -7.571 13.844 1.00 89.75 81 LEU A CA 1
ATOM 660 C C . LEU A 1 81 ? -8.194 -8.189 12.771 1.00 89.75 81 LEU A C 1
ATOM 662 O O . LEU A 1 81 ? -8.430 -9.392 12.805 1.00 89.75 81 LEU A O 1
ATOM 666 N N . ALA A 1 82 ? -8.656 -7.404 11.796 1.00 88.00 82 ALA A N 1
ATOM 667 C CA . ALA A 1 82 ? -9.483 -7.918 10.706 1.00 88.00 82 ALA A CA 1
ATOM 668 C C . ALA A 1 82 ? -8.723 -8.892 9.798 1.00 88.00 82 ALA A C 1
ATOM 670 O O . ALA A 1 82 ? -9.261 -9.930 9.415 1.00 88.00 82 ALA A O 1
ATOM 671 N N . VAL A 1 83 ? -7.460 -8.589 9.487 1.00 86.06 83 VAL A N 1
ATOM 672 C CA . VAL A 1 83 ? -6.602 -9.481 8.696 1.00 86.06 83 VAL A CA 1
ATOM 673 C C . VAL A 1 83 ? -6.300 -10.770 9.464 1.00 86.06 83 VAL A C 1
ATOM 675 O O . VAL A 1 83 ? -6.397 -11.853 8.893 1.00 86.06 83 VAL A O 1
ATOM 678 N N . LEU A 1 84 ? -5.981 -10.680 10.760 1.00 87.50 84 LEU A N 1
ATOM 679 C CA . LEU A 1 84 ? -5.763 -11.856 11.606 1.00 87.50 84 LEU A CA 1
ATOM 680 C C . LEU A 1 84 ? -7.018 -12.724 11.689 1.00 87.50 84 LEU A C 1
ATOM 682 O O . LEU A 1 84 ? -6.932 -13.925 11.462 1.00 87.50 84 LEU A O 1
ATOM 686 N N . ALA A 1 85 ? -8.182 -12.123 11.945 1.00 87.50 85 ALA A N 1
ATOM 687 C CA . ALA A 1 85 ? -9.449 -12.844 11.993 1.00 87.50 85 ALA A CA 1
ATOM 688 C C . ALA A 1 85 ? -9.735 -13.568 10.670 1.00 87.50 85 ALA A C 1
ATOM 690 O O . ALA A 1 85 ? -10.113 -14.734 10.680 1.00 87.50 85 ALA A O 1
ATOM 691 N N . HIS A 1 86 ? -9.488 -12.916 9.531 1.00 84.62 86 HIS A N 1
ATOM 692 C CA . HIS A 1 86 ? -9.647 -13.529 8.214 1.00 84.62 86 HIS A CA 1
ATOM 693 C C . HIS A 1 86 ? -8.726 -14.737 7.994 1.00 84.62 86 HIS A C 1
ATOM 695 O O . HIS A 1 86 ? -9.164 -15.745 7.445 1.00 84.62 86 HIS A O 1
ATOM 701 N N . ASN A 1 87 ? -7.464 -14.636 8.420 1.00 84.56 87 ASN A N 1
ATOM 702 C CA . ASN A 1 87 ? -6.480 -15.708 8.270 1.00 84.56 87 ASN A CA 1
ATOM 703 C C . ASN A 1 87 ? -6.724 -16.877 9.234 1.00 84.56 87 ASN A C 1
ATOM 705 O O . ASN A 1 87 ? -6.397 -18.003 8.894 1.00 84.56 87 ASN A O 1
ATOM 709 N N . LEU A 1 88 ? -7.278 -16.615 10.422 1.00 86.56 88 LEU A N 1
ATOM 710 C CA . LEU A 1 88 ? -7.586 -17.641 11.424 1.00 86.56 88 LEU A CA 1
ATOM 711 C C . LEU A 1 88 ? -8.937 -18.328 11.183 1.00 86.56 88 LEU A C 1
ATOM 713 O O . LEU A 1 88 ? -9.113 -19.479 11.563 1.00 86.56 88 LEU A O 1
ATOM 717 N N . ALA A 1 89 ? -9.902 -17.628 10.581 1.00 78.81 89 ALA A N 1
ATOM 718 C CA . ALA A 1 89 ? -11.235 -18.166 10.301 1.00 78.81 89 ALA A CA 1
ATOM 719 C C . ALA A 1 89 ? -11.303 -19.004 9.013 1.00 78.81 89 ALA A C 1
ATOM 721 O O . ALA A 1 89 ? -12.328 -19.630 8.745 1.00 78.81 89 ALA A O 1
ATOM 722 N N . ARG A 1 90 ? -10.247 -18.995 8.194 1.00 60.00 90 ARG A N 1
ATOM 723 C CA . ARG A 1 90 ? -10.141 -19.833 6.997 1.00 60.00 90 ARG A CA 1
ATOM 724 C C . ARG A 1 90 ? -9.273 -21.058 7.329 1.00 60.00 90 ARG A C 1
ATOM 726 O O . ARG A 1 90 ? -8.148 -20.840 7.772 1.00 60.00 90 ARG A O 1
ATOM 733 N N . PRO A 1 91 ? -9.793 -22.292 7.179 1.00 53.62 91 PRO A N 1
ATOM 734 C CA . PRO A 1 91 ? -9.031 -23.520 7.413 1.00 53.62 91 PRO A CA 1
ATOM 735 C C . PRO A 1 91 ? -7.891 -23.708 6.405 1.00 53.62 91 PRO A C 1
ATOM 737 O O . PRO A 1 91 ? -7.998 -23.171 5.275 1.00 53.62 91 PRO A O 1
#

Secondary structure (DSSP, 8-state):
--GGGGGGGGT---EE--TT---TTEE-PPPTT--S--S--TTTHHHHHHHHHHHHHHHHHTT--GGG-SSHHHHHHHHHHHHHHHHHS--

Solvent-accessible surface area (backbone atoms only — not comparable to full-atom values): 5666 Å² total; per-residue (Å²): 134,70,66,74,80,50,27,70,84,65,72,37,89,52,45,79,34,52,74,88,44,84,50,91,73,31,27,19,63,78,55,98,83,60,89,68,88,40,80,59,44,85,92,52,49,60,63,54,50,51,53,52,53,51,53,52,50,55,37,47,74,71,70,56,48,73,92,79,40,96,41,72,68,61,42,52,50,54,51,51,51,53,54,50,50,55,61,69,73,49,134

pLDDT: mean 77.47, std 13.24, range [44.38, 89.75]

Foldseek 3Di:
DPPQVCQVVVVHPQAADEVVPQDPSHQYDDDPPDPDHSVDDPVPNVVVVVVVVVLVVVCVVVVLDPVVDPDPVVSVVSSVVVVVCVVVVPD

Mean predicted aligned error: 9.3 Å

Radius of gyration: 16.16 Å; Cα contacts (8 Å, |Δi|>4): 52; chains: 1; bounding box: 35×35×38 Å

Nearest PDB structures (foldseek):
  7kvb-assembly1_a  TM=3.897E-01  e=9.886E+00  Murray Valley encephalitis virus

Sequence (91 aa):
YELNLRWPEFEGPTIIGDKGYCCLGYVYPPKKNTRYDTGWRDSRHPKIRKRIETVFSALVEAQIRSAQTKTLGSLKLRVVLAVLAHNLARP